Protein AF-A0A944GL90-F1 (afdb_monomer_lite)

Foldseek 3Di:
DPPVCPPPPDPPPDPFAFPDWDDDDPDIDTDGPVNVVVVVVVVVVVVVCCVLVVPDDPDDDDPSNVVVVVD

Structure (mmCIF, N/CA/C/O backbone):
data_AF-A0A944GL90-F1
#
_entry.id   AF-A0A944GL90-F1
#
loop_
_atom_site.group_PDB
_atom_site.id
_atom_site.type_symbol
_atom_site.label_atom_id
_atom_site.label_alt_id
_atom_site.label_comp_id
_atom_site.label_asym_id
_atom_site.label_entity_id
_atom_site.label_seq_id
_atom_site.pdbx_PDB_ins_code
_atom_site.Cartn_x
_atom_site.Cartn_y
_atom_site.Cartn_z
_atom_site.occupancy
_atom_site.B_iso_or_equiv
_atom_site.auth_seq_id
_atom_site.auth_comp_id
_atom_site.auth_asym_id
_atom_site.auth_atom_id
_atom_site.pdbx_PDB_model_num
ATOM 1 N N . MET A 1 1 ? 33.652 35.834 -23.213 1.00 53.84 1 MET A N 1
ATOM 2 C CA . MET A 1 1 ? 32.297 35.987 -22.623 1.00 53.84 1 MET A CA 1
ATOM 3 C C . MET A 1 1 ? 31.315 34.910 -23.115 1.00 53.84 1 MET A C 1
ATOM 5 O O . MET A 1 1 ? 30.115 35.097 -22.997 1.00 53.84 1 MET A O 1
ATOM 9 N N . THR A 1 2 ? 31.789 33.760 -23.609 1.00 62.16 2 THR A N 1
ATOM 10 C CA . THR A 1 2 ? 30.939 32.658 -24.111 1.00 62.16 2 THR A CA 1
ATOM 11 C C . THR A 1 2 ? 30.972 31.409 -23.225 1.00 62.16 2 THR A C 1
ATOM 13 O O . THR A 1 2 ? 30.142 30.528 -23.394 1.00 62.16 2 THR A O 1
ATOM 16 N N . ASP A 1 3 ? 31.861 31.357 -22.228 1.00 61.69 3 ASP A N 1
ATOM 17 C CA . ASP A 1 3 ? 32.029 30.193 -21.339 1.00 61.69 3 ASP A CA 1
ATOM 18 C C . ASP A 1 3 ? 31.003 30.129 -20.189 1.00 61.69 3 ASP A C 1
ATOM 20 O O . ASP A 1 3 ? 30.995 29.179 -19.409 1.00 61.69 3 ASP A O 1
ATOM 24 N N . LEU A 1 4 ? 30.131 31.140 -20.074 1.00 61.91 4 LEU A N 1
ATOM 25 C CA . LEU A 1 4 ? 29.105 31.248 -19.025 1.00 61.91 4 LEU A CA 1
ATOM 26 C C . LEU A 1 4 ? 27.760 30.608 -19.410 1.00 61.91 4 LEU A C 1
ATOM 28 O O . LEU A 1 4 ? 26.861 30.545 -18.579 1.00 61.91 4 LEU A O 1
ATOM 32 N N . ILE A 1 5 ? 27.620 30.115 -20.646 1.00 65.12 5 ILE A N 1
ATOM 33 C CA . ILE A 1 5 ? 26.434 29.391 -21.125 1.00 65.12 5 ILE A CA 1
ATOM 34 C C . ILE A 1 5 ? 26.856 27.951 -21.433 1.00 65.12 5 ILE A C 1
ATOM 36 O O . ILE A 1 5 ? 26.834 27.497 -22.573 1.00 65.12 5 ILE A O 1
ATOM 40 N N . ARG A 1 6 ? 27.302 27.215 -20.409 1.00 66.06 6 ARG A N 1
ATOM 41 C CA . ARG A 1 6 ? 27.304 25.752 -20.497 1.00 66.06 6 ARG A CA 1
ATOM 42 C C . ARG A 1 6 ? 25.847 25.312 -20.403 1.00 66.06 6 ARG A C 1
ATOM 44 O O . ARG A 1 6 ? 25.208 25.622 -19.395 1.00 66.06 6 ARG A O 1
ATOM 51 N N . PRO A 1 7 ? 25.293 24.647 -21.424 1.00 63.09 7 PRO A N 1
ATOM 52 C CA . PRO A 1 7 ? 23.924 24.195 -21.344 1.00 63.09 7 PRO A CA 1
ATOM 53 C C . PRO A 1 7 ? 23.874 23.130 -20.243 1.00 63.09 7 PRO A C 1
ATOM 55 O O . PRO A 1 7 ? 24.487 22.073 -20.356 1.00 63.09 7 PRO A O 1
ATOM 58 N N . MET A 1 8 ? 23.169 23.409 -19.145 1.00 60.75 8 MET A N 1
ATOM 59 C CA . MET A 1 8 ? 22.807 22.398 -18.142 1.00 60.75 8 MET A CA 1
ATOM 60 C C . MET A 1 8 ? 21.749 21.429 -18.708 1.00 60.75 8 MET A C 1
ATOM 62 O O . MET A 1 8 ? 20.784 21.073 -18.038 1.00 60.75 8 MET A O 1
ATOM 66 N N . THR A 1 9 ? 21.868 21.064 -19.984 1.00 64.12 9 THR A N 1
ATOM 67 C CA . THR A 1 9 ? 20.880 20.299 -20.740 1.00 64.12 9 THR A CA 1
ATOM 68 C C . THR A 1 9 ? 21.288 18.840 -20.796 1.00 64.12 9 THR A C 1
ATOM 70 O O . THR A 1 9 ? 21.489 18.302 -21.876 1.00 64.12 9 THR A O 1
ATOM 73 N N . GLU A 1 10 ? 21.425 18.202 -19.640 1.00 66.00 10 GLU A N 1
ATOM 74 C CA . GLU A 1 10 ? 21.269 16.748 -19.571 1.00 66.00 10 GLU A CA 1
ATOM 75 C C . GLU A 1 10 ? 20.914 16.315 -18.146 1.00 66.00 10 GLU A C 1
ATOM 77 O O . GLU A 1 10 ? 21.627 15.574 -17.479 1.00 66.00 10 GLU A O 1
ATOM 82 N N . PHE A 1 11 ? 19.781 16.809 -17.645 1.00 65.50 11 PHE A N 1
ATOM 83 C CA . PHE A 1 11 ? 19.095 16.098 -16.573 1.00 65.50 11 PHE A CA 1
ATOM 84 C C . PHE A 1 11 ? 18.394 14.897 -17.208 1.00 65.50 11 PHE A C 1
ATOM 86 O O . PHE A 1 11 ? 17.275 15.014 -17.707 1.00 65.50 11 PHE A O 1
ATOM 93 N N . THR A 1 12 ? 19.076 13.751 -17.235 1.00 68.06 12 THR A N 1
ATOM 94 C CA . THR A 1 12 ? 18.427 12.474 -17.530 1.00 68.06 12 THR A CA 1
ATOM 95 C C . THR A 1 12 ? 17.541 12.120 -16.337 1.00 68.06 12 THR A C 1
ATOM 97 O O . THR A 1 12 ? 18.015 11.814 -15.244 1.00 68.06 12 THR A O 1
ATOM 100 N N . VAL A 1 13 ? 16.231 12.286 -16.507 1.00 67.25 13 VAL A N 1
ATOM 101 C CA . VAL A 1 13 ? 15.256 11.805 -15.528 1.00 67.25 13 VAL A CA 1
ATOM 102 C C . VAL A 1 13 ? 15.055 10.334 -15.840 1.00 67.25 13 VAL A C 1
ATOM 104 O O . VAL A 1 13 ? 14.353 9.988 -16.792 1.00 67.25 13 VAL A O 1
ATOM 107 N N . GLU A 1 14 ? 15.718 9.471 -15.075 1.00 71.50 14 GLU A N 1
ATOM 108 C CA . GLU A 1 14 ? 15.475 8.039 -15.179 1.00 71.50 14 GLU A CA 1
ATOM 109 C C . GLU A 1 14 ? 14.004 7.774 -14.844 1.00 71.50 14 GLU A C 1
ATOM 111 O O . GLU A 1 14 ? 13.467 8.275 -13.851 1.00 71.50 14 GLU A O 1
ATOM 116 N N . GLY A 1 15 ? 13.321 7.066 -15.746 1.0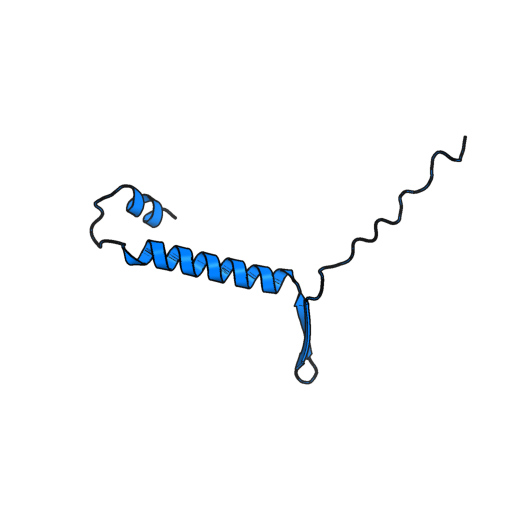0 71.19 15 GLY A N 1
ATOM 117 C CA . GLY A 1 15 ? 11.919 6.705 -15.576 1.00 71.19 15 GLY A CA 1
ATOM 118 C C . GLY A 1 15 ? 11.695 5.842 -14.327 1.00 71.19 15 GLY A C 1
ATOM 119 O O . GLY A 1 15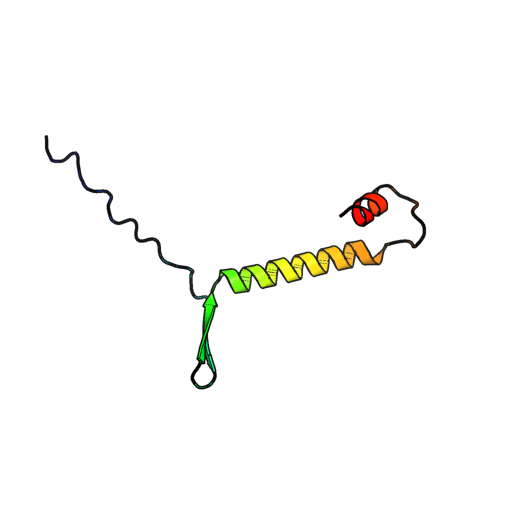 ? 12.639 5.500 -13.617 1.00 71.19 15 GLY A O 1
ATOM 120 N N . PRO A 1 16 ? 10.441 5.455 -14.043 1.00 66.94 16 PRO A N 1
ATOM 121 C CA . PRO A 1 16 ? 10.119 4.677 -12.853 1.00 66.94 16 PRO A CA 1
ATOM 122 C C . PRO A 1 16 ? 10.998 3.428 -12.759 1.00 66.94 16 PRO A C 1
ATOM 124 O O . PRO A 1 16 ? 11.026 2.624 -13.696 1.00 66.94 16 PRO A O 1
ATOM 127 N N . LEU A 1 17 ? 11.695 3.262 -11.632 1.00 71.06 17 LEU A N 1
ATOM 128 C CA . LEU A 1 17 ? 12.525 2.089 -11.385 1.00 71.06 17 LEU A CA 1
ATOM 129 C C . LEU A 1 17 ? 11.657 0.830 -11.513 1.00 71.06 17 LEU A C 1
ATOM 131 O O . LEU A 1 17 ? 10.606 0.689 -10.874 1.00 71.06 17 LEU A O 1
ATOM 135 N N . GLN A 1 18 ? 12.073 -0.073 -12.400 1.00 72.12 18 GLN A N 1
ATOM 136 C CA . GLN A 1 18 ? 11.413 -1.357 -12.590 1.00 72.12 18 GLN A CA 1
ATOM 137 C C . GLN A 1 18 ? 11.931 -2.303 -11.516 1.00 72.12 18 GLN A C 1
ATOM 139 O O . GLN A 1 18 ? 13.116 -2.625 -11.481 1.00 72.12 18 GLN A O 1
ATOM 144 N N . SER A 1 19 ? 11.049 -2.715 -10.611 1.00 68.00 19 SER A N 1
ATOM 145 C CA . SER A 1 19 ? 11.432 -3.587 -9.505 1.00 68.00 19 SER A CA 1
ATOM 146 C C . SER A 1 19 ? 11.485 -5.043 -9.960 1.00 68.00 19 SER A C 1
ATOM 148 O O . SER A 1 19 ? 12.396 -5.776 -9.579 1.00 68.00 19 SER A O 1
ATOM 150 N N . ILE A 1 20 ? 10.509 -5.468 -10.769 1.00 79.62 20 ILE A N 1
ATOM 151 C CA . ILE A 1 20 ? 10.367 -6.851 -11.230 1.00 79.62 20 ILE A CA 1
ATOM 152 C C . ILE A 1 20 ? 9.756 -6.832 -12.635 1.00 79.62 20 ILE A C 1
ATOM 154 O O . ILE A 1 20 ? 8.753 -6.159 -12.862 1.00 79.62 20 ILE A O 1
ATOM 158 N N . SER A 1 21 ? 10.311 -7.601 -13.568 1.00 77.00 21 SER A N 1
ATOM 159 C CA . SER A 1 21 ? 9.682 -7.868 -14.863 1.00 77.00 21 SER A CA 1
ATOM 160 C C . SER A 1 21 ? 9.624 -9.370 -15.114 1.00 77.00 21 SER A C 1
ATOM 162 O O . SER A 1 21 ? 10.576 -10.103 -14.843 1.00 77.00 21 SER A O 1
ATOM 164 N N . PHE A 1 22 ? 8.476 -9.853 -15.581 1.00 80.50 22 PHE A N 1
ATOM 165 C CA . PHE A 1 22 ? 8.298 -11.257 -15.932 1.00 80.50 22 PHE A CA 1
ATOM 166 C C . PHE A 1 22 ? 7.313 -11.406 -17.085 1.00 80.50 22 PHE A C 1
ATOM 168 O O . PHE A 1 22 ? 6.377 -10.622 -17.249 1.00 80.50 22 PHE A O 1
ATOM 175 N N . ASN A 1 23 ? 7.555 -12.421 -17.909 1.00 82.88 23 ASN A N 1
ATOM 176 C CA . ASN A 1 23 ? 6.720 -12.724 -19.060 1.00 82.88 23 ASN A CA 1
ATOM 177 C C . ASN A 1 23 ? 5.663 -13.756 -18.670 1.00 82.88 23 ASN A C 1
ATOM 179 O O . ASN A 1 23 ? 5.985 -14.802 -18.105 1.00 82.88 23 ASN A O 1
ATOM 183 N N . ILE A 1 24 ? 4.410 -13.466 -18.999 1.00 81.06 24 ILE A N 1
ATOM 184 C CA . ILE A 1 24 ? 3.285 -14.395 -18.909 1.00 81.06 24 ILE A CA 1
ATOM 185 C C . ILE A 1 24 ? 2.798 -14.638 -20.336 1.00 81.06 24 ILE A C 1
ATOM 187 O O . ILE A 1 24 ? 2.102 -13.801 -20.910 1.00 81.06 24 ILE A O 1
ATOM 191 N N . GLY A 1 25 ? 3.187 -15.774 -20.920 1.00 84.94 25 GLY A N 1
ATOM 192 C CA . GLY A 1 25 ? 2.950 -16.036 -22.343 1.00 84.94 25 GLY A CA 1
ATOM 193 C C . GLY A 1 25 ? 3.588 -14.941 -23.203 1.00 84.94 25 GLY A C 1
ATOM 194 O O . GLY A 1 25 ? 4.789 -14.705 -23.089 1.00 84.94 25 GLY A O 1
ATOM 195 N N . ASP A 1 26 ? 2.770 -14.241 -23.991 1.00 82.88 26 ASP A N 1
ATOM 196 C CA . ASP A 1 26 ? 3.192 -13.115 -24.840 1.00 82.88 26 ASP A CA 1
ATOM 197 C C . ASP A 1 26 ? 3.135 -11.742 -24.140 1.00 82.88 26 ASP A C 1
ATOM 199 O O . ASP A 1 26 ? 3.483 -10.720 -24.734 1.00 82.88 26 ASP A O 1
ATOM 203 N N . TYR A 1 27 ? 2.694 -11.682 -22.879 1.00 78.00 27 TYR A N 1
ATOM 204 C CA . TYR A 1 27 ? 2.559 -10.429 -22.138 1.00 78.00 27 TYR A CA 1
ATOM 205 C C . TYR A 1 27 ? 3.766 -10.188 -21.237 1.00 78.00 27 TYR A C 1
ATOM 207 O O . TYR A 1 27 ? 4.051 -10.968 -20.327 1.00 78.00 27 TYR A O 1
ATOM 215 N N . ASN A 1 28 ? 4.446 -9.062 -21.450 1.00 79.44 28 ASN A N 1
ATOM 216 C CA . ASN A 1 28 ? 5.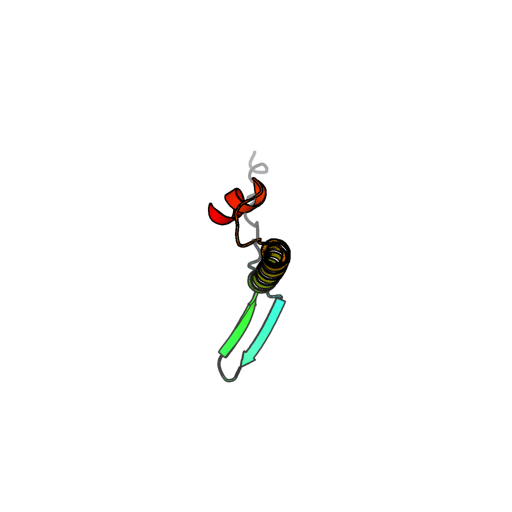472 -8.577 -20.537 1.00 79.44 28 ASN A CA 1
ATOM 217 C C . ASN A 1 28 ? 4.809 -7.767 -19.417 1.00 79.44 28 ASN A C 1
ATOM 219 O O . ASN A 1 28 ? 4.271 -6.684 -19.653 1.00 79.44 28 ASN A O 1
ATOM 223 N N . VAL A 1 29 ? 4.821 -8.307 -18.199 1.00 82.38 29 VAL A N 1
ATOM 224 C CA . VAL A 1 29 ? 4.329 -7.603 -17.015 1.00 82.38 29 VAL A CA 1
ATOM 225 C C . VAL A 1 29 ? 5.513 -6.928 -16.341 1.00 82.38 29 VAL A C 1
ATOM 227 O O . VAL A 1 29 ? 6.430 -7.588 -15.849 1.00 82.38 29 VAL A O 1
ATOM 230 N N . ILE A 1 30 ? 5.477 -5.596 -16.323 1.00 83.38 30 ILE A N 1
ATOM 231 C CA . ILE A 1 30 ? 6.463 -4.755 -15.648 1.00 83.38 30 ILE A CA 1
ATOM 232 C C . ILE A 1 30 ? 5.837 -4.256 -14.352 1.00 83.38 30 ILE A C 1
ATOM 234 O O . ILE A 1 30 ? 4.867 -3.498 -14.366 1.00 83.38 30 ILE A O 1
ATOM 238 N N . ILE A 1 31 ? 6.404 -4.672 -13.225 1.00 84.38 31 ILE A N 1
ATOM 239 C CA . ILE A 1 31 ? 6.060 -4.142 -11.912 1.00 84.38 31 ILE A CA 1
ATOM 240 C C . ILE A 1 31 ? 7.046 -3.020 -11.590 1.00 84.38 31 ILE A C 1
ATOM 242 O O . ILE A 1 31 ? 8.218 -3.250 -11.274 1.00 84.38 31 ILE A O 1
ATOM 246 N N . SER A 1 32 ? 6.557 -1.786 -11.677 1.00 86.62 32 SER A N 1
ATOM 247 C CA . SER A 1 32 ? 7.275 -0.601 -11.221 1.00 86.62 32 SER A CA 1
ATOM 248 C C . SER A 1 32 ? 7.259 -0.496 -9.698 1.00 86.62 32 SER A C 1
ATOM 250 O O . SER A 1 32 ? 6.340 -0.977 -9.030 1.00 86.62 32 SER A O 1
ATOM 252 N N . GLU A 1 33 ? 8.247 0.205 -9.146 1.00 84.94 33 GLU A N 1
ATOM 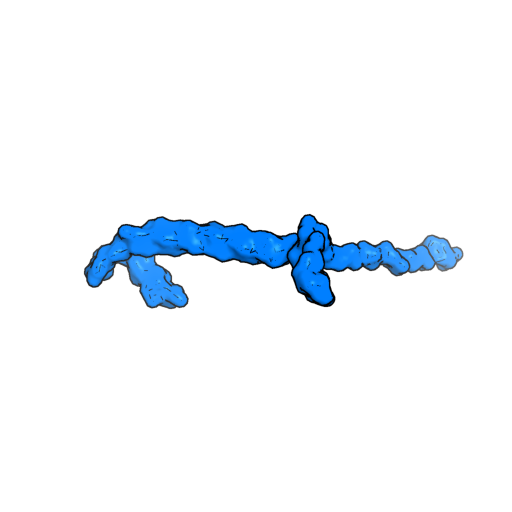253 C CA . GLU A 1 33 ? 8.312 0.537 -7.719 1.00 84.94 33 GLU A CA 1
ATOM 254 C C . GLU A 1 33 ? 6.995 1.140 -7.205 1.00 84.94 33 GLU A C 1
ATOM 256 O O . GLU A 1 33 ? 6.507 0.757 -6.144 1.00 84.94 33 GLU A O 1
ATOM 261 N N . SER A 1 34 ? 6.356 2.008 -7.996 1.00 87.81 34 SER A N 1
ATOM 262 C CA . SER A 1 34 ? 5.077 2.635 -7.642 1.00 87.81 34 SER A CA 1
ATOM 263 C C . SER A 1 34 ? 3.960 1.630 -7.334 1.00 87.81 34 SER A C 1
ATOM 265 O O . SER A 1 34 ? 3.168 1.871 -6.424 1.00 87.81 34 SER A O 1
ATOM 267 N N . ILE A 1 35 ? 3.911 0.490 -8.032 1.00 90.75 35 ILE A N 1
ATOM 268 C CA . ILE A 1 35 ? 2.907 -0.561 -7.805 1.00 90.75 35 ILE A CA 1
ATOM 269 C C . ILE A 1 35 ? 3.174 -1.262 -6.471 1.00 90.75 35 ILE A C 1
ATOM 271 O O . ILE A 1 35 ? 2.253 -1.480 -5.682 1.00 90.75 35 ILE A O 1
ATOM 275 N N . VAL A 1 36 ? 4.442 -1.568 -6.188 1.00 89.81 36 VAL A N 1
ATOM 276 C CA . VAL A 1 36 ? 4.853 -2.200 -4.927 1.00 89.81 36 VAL A CA 1
ATOM 277 C C . VAL A 1 36 ? 4.558 -1.274 -3.747 1.00 89.81 36 VAL A C 1
ATOM 279 O O . VAL A 1 36 ? 3.953 -1.697 -2.761 1.00 89.81 36 VAL A O 1
ATOM 282 N N . VAL A 1 37 ? 4.912 0.008 -3.867 1.00 92.25 37 VAL A N 1
ATOM 283 C CA . VAL A 1 37 ? 4.626 1.031 -2.852 1.00 92.25 37 VAL A CA 1
ATOM 284 C C . VAL A 1 37 ? 3.120 1.160 -2.629 1.00 92.25 37 VAL A C 1
ATOM 286 O O . VAL A 1 37 ? 2.674 1.196 -1.482 1.00 92.25 37 VAL A O 1
ATOM 289 N N . GLN A 1 38 ? 2.314 1.150 -3.694 1.00 93.94 38 GLN A N 1
ATOM 290 C CA . GLN A 1 38 ? 0.857 1.191 -3.583 1.00 93.94 38 GLN A CA 1
ATOM 291 C C . GLN A 1 38 ? 0.305 0.003 -2.781 1.00 93.94 38 GLN A C 1
ATOM 293 O O . GLN A 1 38 ? -0.556 0.202 -1.923 1.00 93.94 38 GLN A O 1
ATOM 298 N N . TRP A 1 39 ? 0.789 -1.220 -3.011 1.00 95.56 39 TRP A N 1
ATOM 299 C CA . TRP A 1 39 ? 0.354 -2.391 -2.239 1.00 95.56 39 TRP A CA 1
ATOM 300 C C . TRP A 1 39 ? 0.717 -2.283 -0.762 1.00 95.56 39 TRP A C 1
ATOM 302 O O . TRP A 1 39 ? -0.108 -2.609 0.091 1.00 95.56 39 TRP A O 1
ATOM 312 N N . ILE A 1 40 ? 1.910 -1.774 -0.451 1.00 95.31 40 ILE A N 1
ATOM 313 C CA . ILE A 1 40 ? 2.334 -1.531 0.931 1.00 95.31 40 ILE A CA 1
ATOM 314 C C . ILE A 1 40 ? 1.410 -0.508 1.595 1.00 95.31 40 ILE A C 1
ATOM 316 O O . ILE A 1 40 ? 0.912 -0.758 2.691 1.00 95.31 40 ILE A O 1
ATOM 320 N N . VAL A 1 41 ? 1.125 0.614 0.928 1.00 97.00 41 VAL A N 1
ATOM 321 C CA . VAL A 1 41 ? 0.216 1.647 1.449 1.00 97.00 41 VAL A CA 1
ATOM 322 C C . VAL A 1 41 ? -1.174 1.067 1.709 1.00 97.00 41 VAL A C 1
ATOM 324 O O . VAL A 1 41 ? -1.721 1.259 2.794 1.00 97.00 41 VAL A O 1
ATOM 327 N N . MET A 1 42 ? -1.724 0.304 0.761 1.00 96.94 42 MET A N 1
ATOM 328 C CA . MET A 1 42 ? -3.023 -0.354 0.922 1.00 96.94 42 MET A CA 1
ATOM 329 C C . MET A 1 42 ? -3.026 -1.353 2.085 1.00 96.94 42 MET A C 1
ATOM 331 O O . MET A 1 42 ? -3.975 -1.369 2.865 1.00 96.94 42 MET A O 1
ATOM 335 N N . ALA A 1 43 ? -1.963 -2.145 2.252 1.00 96.69 43 ALA A N 1
ATOM 336 C CA . ALA A 1 43 ? -1.834 -3.087 3.361 1.00 96.69 43 ALA A CA 1
ATOM 337 C C . ALA A 1 43 ? -1.765 -2.370 4.719 1.00 96.69 43 ALA A C 1
ATOM 339 O O . ALA A 1 43 ? -2.453 -2.763 5.662 1.00 96.69 43 ALA A O 1
ATOM 340 N N . VAL A 1 44 ? -0.990 -1.286 4.818 1.00 97.12 44 VAL A N 1
ATOM 341 C CA . VAL A 1 44 ? -0.900 -0.467 6.036 1.00 97.12 44 VAL A CA 1
ATOM 342 C C . VAL A 1 44 ? -2.255 0.152 6.367 1.00 97.12 44 VAL A C 1
ATOM 344 O O . VAL A 1 44 ? -2.713 0.037 7.504 1.00 97.12 44 VAL A O 1
ATOM 347 N N . LEU A 1 45 ? -2.931 0.757 5.387 1.00 95.94 45 LEU A N 1
ATOM 348 C CA . LEU A 1 45 ? -4.264 1.330 5.577 1.00 95.94 45 LEU A CA 1
ATOM 349 C C . LEU A 1 45 ? -5.273 0.267 6.014 1.00 95.94 45 LEU A C 1
ATOM 351 O O . LEU A 1 45 ? -6.020 0.499 6.961 1.00 95.94 45 LEU A O 1
ATOM 355 N N . ALA A 1 46 ? -5.260 -0.912 5.391 1.00 95.00 46 ALA A N 1
ATOM 356 C CA . ALA A 1 46 ? -6.129 -2.019 5.771 1.00 95.00 46 ALA A CA 1
ATOM 357 C C . ALA A 1 46 ? -5.909 -2.437 7.233 1.00 95.00 46 ALA A C 1
ATOM 359 O O . ALA A 1 46 ? -6.876 -2.599 7.975 1.00 95.00 46 ALA A O 1
ATOM 360 N N . VAL A 1 47 ? -4.654 -2.545 7.681 1.00 95.25 47 VAL A N 1
ATOM 361 C CA . VAL A 1 47 ? -4.324 -2.848 9.082 1.00 95.25 47 VAL A CA 1
ATOM 362 C C . VAL A 1 47 ? -4.818 -1.745 10.019 1.00 95.25 47 VAL A C 1
ATOM 364 O O . VAL A 1 47 ? -5.419 -2.041 11.052 1.00 95.25 47 VAL A O 1
ATOM 367 N N . VAL A 1 48 ? -4.615 -0.476 9.660 1.00 93.81 48 VAL A N 1
ATOM 368 C CA . VAL A 1 48 ? -5.089 0.671 10.449 1.00 93.81 48 VAL A CA 1
ATOM 369 C C . VAL A 1 48 ? -6.611 0.637 10.582 1.00 93.81 48 VAL A C 1
ATOM 371 O O . VAL A 1 48 ? -7.124 0.655 11.702 1.00 93.81 48 VAL A O 1
ATOM 374 N N . PHE A 1 49 ? -7.341 0.516 9.473 1.00 89.62 49 PHE A N 1
ATOM 375 C CA . PHE A 1 49 ? -8.801 0.438 9.486 1.00 89.62 49 PHE A CA 1
ATOM 376 C C . PHE A 1 49 ? -9.311 -0.784 10.236 1.00 89.62 49 PHE A C 1
ATOM 378 O O . PHE A 1 49 ? -10.282 -0.673 10.977 1.00 89.62 49 PHE A O 1
ATOM 385 N N . PHE A 1 50 ? -8.640 -1.926 10.121 1.00 90.25 50 PHE A N 1
ATOM 386 C CA . PHE A 1 50 ? -8.990 -3.114 10.886 1.00 90.25 50 PHE A CA 1
ATOM 387 C C . PHE A 1 50 ? -8.849 -2.871 12.396 1.00 90.25 50 PHE A C 1
ATOM 389 O O . PHE A 1 50 ? -9.753 -3.194 13.166 1.00 90.25 50 PHE A O 1
ATOM 396 N N . ILE A 1 51 ? -7.758 -2.239 12.839 1.00 88.50 51 ILE A N 1
ATOM 397 C CA . ILE A 1 51 ? -7.536 -1.924 14.258 1.00 88.50 51 ILE A CA 1
ATOM 398 C C . ILE A 1 51 ? -8.547 -0.894 14.775 1.00 88.50 51 ILE A C 1
ATOM 400 O O . ILE A 1 51 ? -9.051 -1.051 15.889 1.00 88.50 51 ILE A O 1
ATOM 404 N N . LEU A 1 52 ? -8.853 0.146 13.995 1.00 83.94 52 LEU A N 1
ATOM 405 C CA . LEU A 1 52 ? -9.847 1.160 14.363 1.00 83.94 52 LEU A CA 1
ATOM 406 C C . LEU A 1 52 ? -11.266 0.569 14.372 1.00 83.94 52 LEU A C 1
ATOM 408 O O . LEU A 1 52 ? -12.032 0.806 15.308 1.00 83.94 52 LEU A O 1
ATOM 412 N N . GLY A 1 53 ? -11.585 -0.249 13.371 1.00 81.31 53 GLY A N 1
ATOM 413 C CA . GLY A 1 53 ? -12.877 -0.900 13.187 1.00 81.31 53 GLY A CA 1
ATOM 414 C C . GLY A 1 53 ? -13.200 -1.938 14.260 1.00 81.31 53 GLY A C 1
ATOM 415 O O . GLY A 1 53 ? -14.354 -2.064 14.665 1.00 81.31 53 GLY A O 1
ATOM 416 N N . ARG A 1 54 ? -12.190 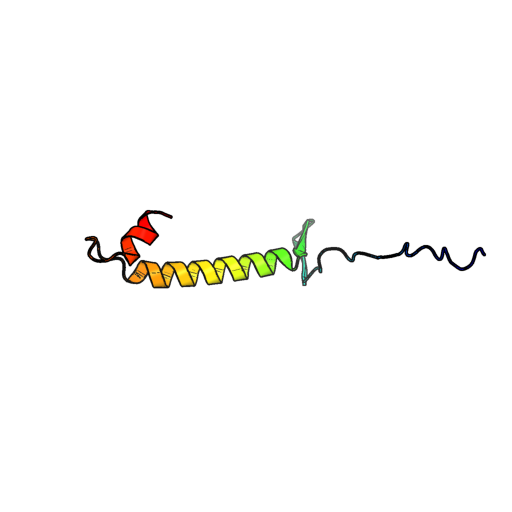-2.636 14.802 1.00 77.25 54 ARG A N 1
ATOM 417 C CA . ARG A 1 54 ? -12.398 -3.745 15.755 1.00 77.25 54 ARG A CA 1
ATOM 418 C C . ARG A 1 54 ? -13.093 -3.351 17.065 1.00 77.25 54 ARG A C 1
ATOM 420 O O . ARG A 1 54 ? -13.566 -4.222 17.782 1.00 77.25 54 ARG A O 1
ATOM 427 N N . ASN A 1 55 ? -13.098 -2.065 17.423 1.00 68.81 55 ASN A N 1
ATOM 428 C CA . ASN A 1 55 ? -13.670 -1.554 18.676 1.00 68.81 55 ASN A CA 1
ATOM 429 C C . ASN A 1 55 ? -14.868 -0.615 18.453 1.00 68.81 55 ASN A C 1
ATOM 431 O O . ASN A 1 55 ? -15.253 0.117 19.370 1.00 68.81 55 ASN A O 1
ATOM 435 N N . LEU A 1 56 ? -15.463 -0.610 17.257 1.00 63.88 56 LEU A N 1
ATOM 436 C CA . LEU A 1 56 ? -16.657 0.185 16.993 1.00 63.88 56 LEU A CA 1
ATOM 437 C C . LEU A 1 56 ? -17.846 -0.397 17.781 1.00 63.88 56 LEU A C 1
ATOM 439 O O . LEU A 1 56 ? -18.399 -1.442 17.451 1.00 63.88 56 LEU A O 1
ATOM 443 N N . LYS A 1 57 ? -18.231 0.280 18.869 1.00 59.50 57 LYS A N 1
ATOM 444 C CA . LYS A 1 57 ? -19.455 0.006 19.631 1.00 59.50 57 LYS A CA 1
ATOM 445 C C . LYS A 1 57 ? -20.669 0.491 18.831 1.00 59.50 57 LYS A C 1
ATOM 447 O O . LYS A 1 57 ? -20.704 1.654 18.450 1.00 59.50 57 LYS A O 1
ATOM 452 N N . LEU A 1 58 ? -21.686 -0.359 18.665 1.00 61.84 58 LEU A N 1
ATOM 453 C CA . LEU A 1 58 ? -22.946 -0.100 17.930 1.00 61.84 58 LEU A CA 1
ATOM 454 C C . LEU A 1 58 ? -23.804 1.061 18.486 1.00 61.84 58 LEU A C 1
ATOM 456 O O . LEU A 1 58 ? -24.846 1.389 17.929 1.00 61.84 58 LEU A O 1
ATOM 460 N N . ARG A 1 59 ? -23.390 1.681 19.597 1.00 59.38 59 ARG A N 1
ATOM 461 C CA . ARG A 1 59 ? -24.019 2.871 20.173 1.00 59.38 59 ARG A CA 1
ATOM 462 C C . ARG A 1 59 ? -22.937 3.917 20.417 1.00 59.38 59 ARG A C 1
ATOM 464 O O . ARG A 1 59 ? -22.005 3.676 21.186 1.00 59.38 59 ARG A O 1
ATOM 471 N N . THR A 1 60 ? -23.065 5.061 19.753 1.00 56.62 60 THR A N 1
ATOM 472 C CA . THR A 1 60 ? -22.142 6.199 19.820 1.00 56.62 60 THR A CA 1
ATOM 473 C C . THR A 1 60 ? -22.024 6.710 21.254 1.00 56.62 60 THR A C 1
ATOM 475 O O . THR A 1 60 ? -22.915 7.397 21.752 1.00 56.62 60 THR A O 1
ATOM 478 N N . THR A 1 61 ? -20.925 6.380 21.936 1.00 58.53 61 THR A N 1
ATOM 479 C CA . THR A 1 61 ? -20.644 6.923 23.277 1.00 58.53 61 THR A CA 1
ATOM 480 C C . THR A 1 61 ? -19.495 7.932 23.277 1.00 58.53 61 THR A C 1
ATOM 482 O O . THR A 1 61 ? -19.387 8.709 24.220 1.00 58.53 61 THR A O 1
ATOM 485 N N . SER A 1 62 ? -18.624 7.957 22.253 1.00 65.25 62 SER A N 1
ATOM 486 C CA . SER A 1 62 ? -17.421 8.805 22.276 1.00 65.25 62 SER A CA 1
ATOM 487 C C . SER A 1 62 ? -17.121 9.517 20.954 1.00 65.25 62 SER A C 1
ATOM 489 O O . SER A 1 62 ? -17.295 8.956 19.873 1.00 65.25 62 SER A O 1
ATOM 491 N N . LYS A 1 63 ? -16.578 10.741 21.067 1.00 66.62 63 LYS A N 1
ATOM 492 C CA . LYS A 1 63 ? -16.219 11.666 19.970 1.00 66.62 63 LYS A CA 1
ATOM 493 C C . LYS A 1 63 ? -15.352 11.041 18.865 1.00 66.62 63 LYS A C 1
ATOM 495 O O . LYS A 1 63 ? -15.370 11.512 17.736 1.00 66.62 63 LYS A O 1
ATOM 500 N N . ARG A 1 64 ? -14.603 9.980 19.188 1.00 66.25 64 ARG A N 1
ATOM 501 C CA . ARG A 1 64 ? -13.728 9.265 18.246 1.00 66.25 64 ARG A CA 1
ATOM 502 C C . ARG A 1 64 ? -14.490 8.394 17.243 1.00 66.25 64 ARG A C 1
ATOM 504 O O . ARG A 1 64 ? -14.003 8.228 16.137 1.00 66.25 64 ARG A O 1
ATOM 511 N N . GLN A 1 65 ? -15.668 7.873 17.597 1.00 59.94 65 GLN A N 1
ATOM 512 C CA . GLN A 1 65 ? -16.503 7.121 16.646 1.00 59.94 65 GLN A CA 1
ATOM 513 C C . GLN A 1 65 ? -17.206 8.046 15.656 1.00 59.94 65 GLN A C 1
ATOM 515 O O . GLN A 1 65 ? -17.264 7.743 14.475 1.00 59.94 65 GLN A O 1
ATOM 520 N N . MET A 1 66 ? -17.649 9.212 16.125 1.00 68.81 66 MET A N 1
ATOM 521 C CA . MET A 1 66 ? -18.325 10.202 15.287 1.00 68.81 66 MET A CA 1
ATOM 522 C C . MET A 1 66 ? -17.416 10.741 14.167 1.00 68.81 66 MET A C 1
ATOM 524 O O . MET A 1 66 ? -17.880 10.990 13.066 1.00 68.81 66 MET A O 1
ATOM 528 N N . ALA A 1 67 ? -16.108 10.869 14.421 1.00 69.38 67 ALA A N 1
ATOM 529 C CA . ALA A 1 67 ? -15.132 11.241 13.393 1.00 69.38 67 ALA A CA 1
ATOM 530 C C . ALA A 1 67 ? -14.896 10.135 12.345 1.00 69.38 67 ALA A C 1
ATOM 532 O O . ALA A 1 67 ? -14.536 10.445 11.217 1.00 69.38 67 ALA A O 1
ATOM 533 N N . ALA A 1 68 ? -15.095 8.865 12.712 1.00 65.25 68 ALA A N 1
ATOM 534 C CA . ALA A 1 68 ? -14.984 7.733 11.793 1.00 65.25 68 ALA A CA 1
ATOM 535 C C . ALA A 1 68 ? -16.262 7.522 10.964 1.00 65.25 68 ALA A C 1
ATOM 537 O O . ALA A 1 68 ? -16.165 7.044 9.846 1.00 65.25 68 ALA A O 1
ATOM 538 N N . GLU A 1 69 ? -17.438 7.890 11.487 1.00 63.94 69 GLU A N 1
ATOM 539 C CA . GLU A 1 69 ? -18.696 7.924 10.716 1.00 63.94 69 GLU A CA 1
ATOM 540 C C . GLU A 1 69 ? -18.759 9.093 9.715 1.00 63.94 69 GLU A C 1
ATOM 542 O O . GLU A 1 69 ? -19.588 9.071 8.812 1.00 63.94 69 GLU A O 1
ATOM 547 N N . TYR A 1 70 ? -17.923 10.124 9.886 1.00 67.19 70 TYR A N 1
ATOM 548 C CA . TYR A 1 70 ? -17.937 11.337 9.056 1.00 67.19 70 TYR A CA 1
ATOM 549 C C . TYR A 1 70 ? -16.952 11.300 7.869 1.00 67.19 70 TYR A C 1
ATOM 551 O O . TYR A 1 70 ? -17.003 12.183 7.013 1.00 67.19 70 TYR A O 1
ATOM 559 N N . LEU A 1 71 ? -16.044 10.319 7.834 1.00 60.31 71 LEU A N 1
ATOM 560 C CA . LEU A 1 71 ? -15.098 10.070 6.737 1.00 60.31 71 LEU A CA 1
ATOM 561 C C . LEU A 1 71 ? -15.685 9.072 5.738 1.00 60.31 71 LEU A C 1
ATOM 563 O O . LEU A 1 71 ? -15.490 9.305 4.526 1.00 60.31 71 LEU A O 1
#

pLDDT: mean 76.06, std 12.79, range [53.84, 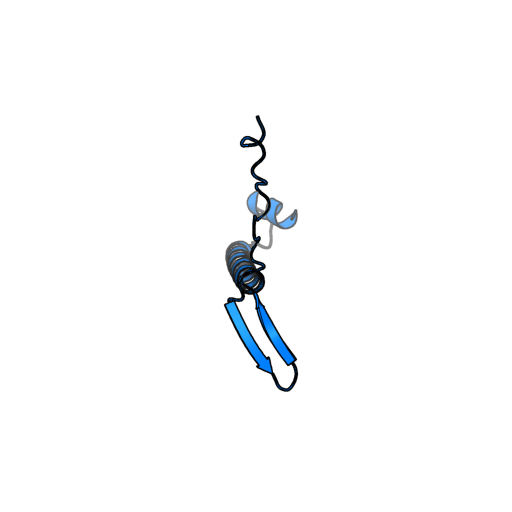97.12]

Sequence (71 aa):
MTDLIRPMTEFTVEGPLQSISFNIGDYNVIISESIVVQWIVMAVLAVVFFILGRNLKLRTTSKRQMAAEYL

Radius of gyration: 24.25 Å; chains: 1; bounding box: 56×52×48 Å

Secondary structure (DSSP, 8-state):
--TT-----------S-EEEEEEETTEEEEEEHHHHHHHHHHHHHHHHHHHHHTT--SS--SHHHHHHH--